Protein AF-A0A241XS80-F1 (afdb_monomer_lite)

Radius of gyration: 32.53 Å; chains: 1; bounding box: 74×78×64 Å

Structure (mmCIF, N/CA/C/O backbone):
data_AF-A0A241XS80-F1
#
_entry.id   AF-A0A241XS80-F1
#
loop_
_atom_site.group_PDB
_atom_site.id
_atom_site.type_symbol
_atom_site.label_atom_id
_atom_site.label_alt_id
_atom_site.label_comp_id
_atom_site.label_asym_id
_atom_site.label_entity_id
_atom_site.label_seq_id
_atom_site.pdbx_PDB_ins_code
_atom_site.Cartn_x
_atom_site.Cartn_y
_atom_site.Cartn_z
_atom_site.occupancy
_atom_site.B_iso_or_equiv
_atom_site.auth_seq_id
_atom_site.auth_comp_id
_atom_site.auth_asym_id
_atom_site.auth_atom_id
_atom_site.pdbx_PDB_model_num
ATOM 1 N N . MET A 1 1 ? 42.286 -38.429 46.120 1.00 36.28 1 MET A N 1
ATOM 2 C CA . MET A 1 1 ? 42.374 -39.684 46.894 1.00 36.28 1 MET A CA 1
ATOM 3 C C . MET A 1 1 ? 41.747 -40.796 46.073 1.00 36.28 1 MET A C 1
ATOM 5 O O . MET A 1 1 ? 40.800 -40.537 45.344 1.00 36.28 1 MET A O 1
ATOM 9 N N . GLN A 1 2 ? 42.390 -41.956 46.140 1.00 35.62 2 GLN A N 1
ATOM 10 C CA . GLN A 1 2 ? 42.149 -43.222 45.439 1.00 35.62 2 GLN A CA 1
ATOM 11 C C . GLN A 1 2 ? 40.711 -43.752 45.659 1.00 35.62 2 GLN A C 1
ATOM 13 O O . GLN A 1 2 ? 40.112 -43.420 46.676 1.00 35.62 2 GLN A O 1
ATOM 18 N N . LEU A 1 3 ? 40.068 -44.337 44.630 1.00 34.56 3 LEU A N 1
ATOM 19 C CA . LEU A 1 3 ? 39.920 -45.794 44.362 1.00 34.56 3 LEU A CA 1
ATOM 20 C C . LEU A 1 3 ? 39.247 -46.540 45.527 1.00 34.56 3 LEU A C 1
ATOM 22 O O . LEU A 1 3 ? 39.599 -46.312 46.671 1.00 34.56 3 LEU A O 1
ATOM 26 N N . ALA A 1 4 ? 38.383 -47.531 45.371 1.00 42.62 4 ALA A N 1
ATOM 27 C CA . ALA A 1 4 ? 37.698 -48.217 44.281 1.00 42.62 4 ALA A CA 1
ATOM 28 C C . ALA A 1 4 ? 36.882 -49.331 44.986 1.00 42.62 4 ALA A C 1
ATOM 30 O O . ALA A 1 4 ? 37.001 -49.499 46.201 1.00 42.62 4 ALA A O 1
ATOM 31 N N . MET A 1 5 ? 36.211 -50.168 44.190 1.00 39.19 5 MET A N 1
ATOM 32 C CA . MET A 1 5 ? 35.775 -51.529 44.540 1.00 39.19 5 MET A CA 1
ATOM 33 C C . MET A 1 5 ? 34.452 -51.605 45.321 1.00 39.19 5 MET A C 1
ATOM 35 O O . MET A 1 5 ? 34.196 -50.804 46.205 1.00 39.19 5 MET A O 1
ATOM 39 N N . LEU A 1 6 ? 33.548 -52.544 45.065 1.00 41.69 6 LEU A N 1
ATOM 40 C CA . LEU A 1 6 ? 33.648 -53.836 44.388 1.00 41.69 6 LEU A CA 1
ATOM 41 C C . LEU A 1 6 ? 32.209 -54.283 44.052 1.00 41.69 6 LEU A C 1
ATOM 43 O O . LEU A 1 6 ? 31.301 -53.934 44.806 1.00 41.69 6 LEU A O 1
ATOM 47 N N . LEU A 1 7 ? 32.014 -55.055 42.979 1.00 40.69 7 LEU A N 1
ATOM 48 C CA . LEU A 1 7 ? 31.344 -56.371 42.988 1.00 40.69 7 LEU A CA 1
ATOM 49 C C . LEU A 1 7 ? 31.093 -56.842 41.543 1.00 40.69 7 LEU A C 1
ATOM 51 O O . LEU A 1 7 ? 30.102 -56.490 40.909 1.00 40.69 7 LEU A O 1
ATOM 55 N N . ASP A 1 8 ? 32.090 -57.565 41.037 1.00 39.34 8 ASP A N 1
ATOM 56 C CA . ASP A 1 8 ? 32.043 -58.875 40.375 1.00 39.34 8 ASP A CA 1
ATOM 57 C C . ASP A 1 8 ? 30.824 -59.254 39.513 1.00 39.34 8 ASP A C 1
ATOM 59 O O . ASP A 1 8 ? 29.749 -59.620 39.980 1.00 39.34 8 ASP A O 1
ATOM 63 N N . GLU A 1 9 ? 31.083 -59.212 38.206 1.00 45.38 9 GLU A N 1
ATOM 64 C CA . GLU A 1 9 ? 31.048 -60.340 37.263 1.00 45.38 9 GLU A CA 1
ATOM 65 C C . GLU A 1 9 ? 30.046 -61.487 37.514 1.00 45.38 9 GLU A C 1
ATOM 67 O O . GLU A 1 9 ? 30.253 -62.377 38.335 1.00 45.38 9 GLU A O 1
ATOM 72 N N . THR A 1 10 ? 29.043 -61.574 36.632 1.00 45.03 10 THR A N 1
ATOM 73 C CA . THR A 1 10 ? 28.560 -62.867 36.127 1.00 45.03 10 THR A CA 1
ATOM 74 C C . THR A 1 10 ? 28.704 -62.898 34.607 1.00 45.03 10 THR A C 1
ATOM 76 O O . THR A 1 10 ? 28.275 -62.002 33.882 1.00 45.03 10 THR A O 1
ATOM 79 N N . HIS A 1 11 ? 29.423 -63.924 34.170 1.00 43.28 11 HIS A N 1
ATOM 80 C CA . HIS A 1 11 ? 29.788 -64.292 32.810 1.00 43.28 11 HIS A CA 1
ATOM 81 C C . HIS A 1 11 ? 28.547 -64.687 31.993 1.00 43.28 11 HIS A C 1
ATOM 83 O O . HIS A 1 11 ? 27.735 -65.431 32.517 1.00 43.28 11 HIS A O 1
ATOM 89 N N . GLU A 1 12 ? 28.441 -64.263 30.729 1.00 42.34 12 GLU A N 1
ATOM 90 C CA . GLU A 1 12 ? 27.949 -65.070 29.590 1.00 42.34 12 GLU A CA 1
ATOM 91 C C . GLU A 1 12 ? 28.194 -64.285 28.273 1.00 42.34 12 GLU A C 1
ATOM 93 O O . GLU A 1 12 ? 27.411 -63.432 27.866 1.00 42.34 12 GLU A O 1
ATOM 98 N N . GLY A 1 13 ? 29.345 -64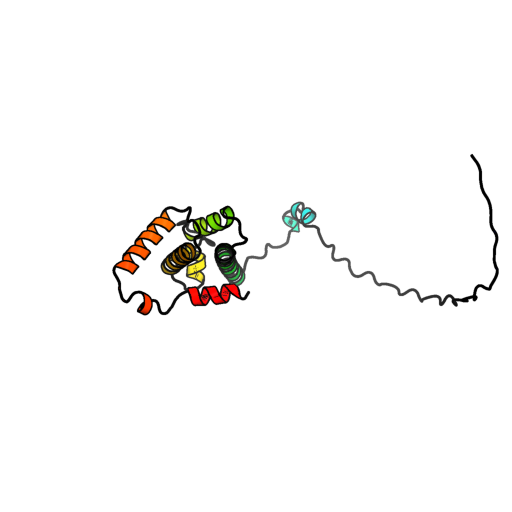.561 27.645 1.00 46.38 13 GLY A N 1
ATOM 99 C CA . GLY A 1 13 ? 29.604 -64.539 26.193 1.00 46.38 13 GLY A CA 1
ATOM 100 C C . GLY A 1 13 ? 29.366 -63.267 25.350 1.00 46.38 13 GLY A C 1
ATOM 101 O O . GLY A 1 13 ? 28.235 -62.980 24.968 1.00 46.38 13 GLY A O 1
ATOM 102 N N . PRO A 1 14 ? 30.423 -62.597 24.846 1.00 47.62 14 PRO A N 1
ATOM 103 C CA . PRO A 1 14 ? 30.297 -61.723 23.682 1.00 47.62 14 PRO A CA 1
ATOM 104 C C . PRO A 1 14 ? 30.269 -62.545 22.379 1.00 47.62 14 PRO A C 1
ATOM 106 O O . PRO A 1 14 ? 31.229 -63.242 22.047 1.00 47.62 14 PRO A O 1
ATOM 109 N N . PHE A 1 15 ? 29.193 -62.433 21.591 1.00 46.69 15 PHE A N 1
ATOM 110 C CA . PHE A 1 15 ? 29.191 -62.883 20.194 1.00 46.69 15 PHE A CA 1
ATOM 111 C C . PHE A 1 15 ? 30.266 -62.112 19.403 1.00 46.69 15 PHE A C 1
ATOM 113 O O . PHE A 1 15 ? 30.232 -60.877 19.388 1.00 46.69 15 PHE A O 1
ATOM 120 N N . PRO A 1 16 ? 31.203 -62.774 18.700 1.00 45.75 16 PRO A N 1
ATOM 121 C CA . PRO A 1 16 ? 32.169 -62.062 17.883 1.00 45.75 16 PRO A CA 1
ATOM 122 C C . PRO A 1 16 ? 31.511 -61.672 16.557 1.00 45.75 16 PRO A C 1
ATOM 124 O O . PRO A 1 16 ? 31.379 -62.490 15.647 1.00 45.75 16 PRO A O 1
ATOM 127 N N . ILE A 1 17 ? 31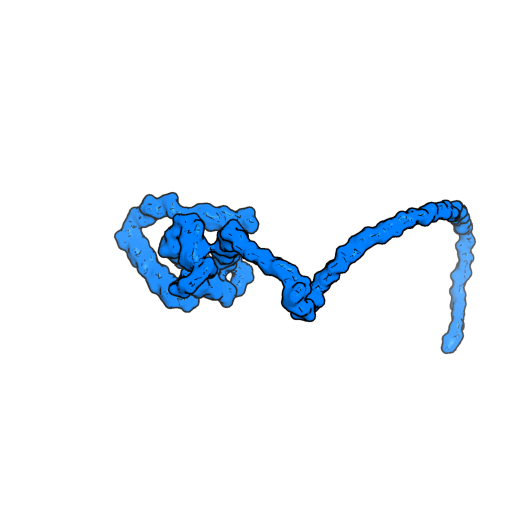.126 -60.403 16.402 1.00 49.38 17 ILE A N 1
ATOM 128 C CA . ILE A 1 17 ? 30.848 -59.857 15.069 1.00 49.38 17 ILE A CA 1
ATOM 129 C C . ILE A 1 17 ? 32.203 -59.591 14.405 1.00 49.38 17 ILE A C 1
ATOM 131 O O . ILE A 1 17 ? 32.765 -58.500 14.503 1.00 49.38 17 ILE A O 1
ATOM 135 N N . LEU A 1 18 ? 32.740 -60.597 13.710 1.00 48.19 18 LEU A N 1
ATOM 136 C CA . LEU A 1 18 ? 33.795 -60.396 12.718 1.00 48.19 18 LEU A CA 1
ATOM 137 C C . LEU A 1 18 ? 33.201 -59.601 11.547 1.00 48.19 18 LEU A C 1
ATOM 139 O O . LEU A 1 18 ? 32.785 -60.160 10.534 1.00 48.19 18 LEU A O 1
ATOM 143 N N . GLN A 1 19 ? 33.135 -58.276 11.686 1.00 55.22 19 GLN A N 1
ATOM 144 C CA . GLN A 1 19 ? 32.850 -57.398 10.559 1.00 55.22 19 GLN A CA 1
ATOM 145 C C . GLN A 1 19 ? 34.056 -57.443 9.623 1.00 55.22 1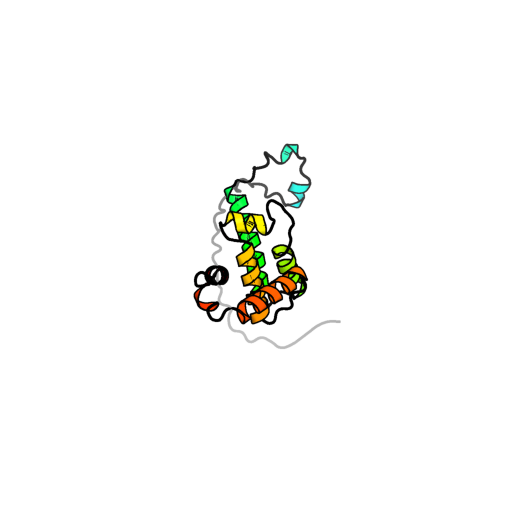9 GLN A C 1
ATOM 147 O O . GLN A 1 19 ? 35.068 -56.775 9.842 1.00 55.22 19 GLN A O 1
ATOM 152 N N . ALA A 1 20 ? 33.959 -58.262 8.575 1.00 58.47 20 ALA A N 1
ATOM 153 C CA . ALA A 1 20 ? 34.882 -58.223 7.456 1.00 58.47 20 ALA A CA 1
ATOM 154 C C . ALA A 1 20 ? 34.980 -56.771 6.965 1.00 58.47 20 ALA A C 1
ATOM 156 O O . ALA A 1 20 ? 34.007 -56.181 6.489 1.00 58.47 20 ALA A O 1
ATOM 157 N N . ARG A 1 21 ? 36.159 -56.167 7.126 1.00 56.34 21 ARG A N 1
ATOM 158 C CA . ARG A 1 21 ? 36.426 -54.787 6.726 1.00 56.34 21 ARG A CA 1
ATOM 159 C C . ARG A 1 21 ? 36.515 -54.744 5.201 1.00 56.34 21 ARG A C 1
ATOM 161 O O . ARG A 1 21 ? 37.601 -54.805 4.630 1.00 56.34 21 ARG A O 1
ATOM 168 N N . ILE A 1 22 ? 35.361 -54.671 4.538 1.00 59.12 22 ILE A N 1
ATOM 169 C CA . ILE A 1 22 ? 35.272 -54.415 3.100 1.00 59.12 22 ILE A CA 1
ATOM 170 C C . ILE A 1 22 ? 35.937 -53.057 2.864 1.00 59.12 22 ILE A C 1
ATOM 172 O O . ILE A 1 22 ? 35.414 -52.014 3.265 1.00 59.12 22 ILE A O 1
ATOM 176 N N . LYS A 1 23 ? 37.128 -53.066 2.257 1.00 58.81 23 LYS A N 1
ATOM 177 C CA . LYS A 1 23 ? 37.817 -51.847 1.830 1.00 58.81 23 LYS A CA 1
ATOM 178 C C . LYS A 1 23 ? 36.952 -51.196 0.753 1.00 58.81 23 LYS A C 1
ATOM 180 O O . LYS A 1 23 ? 36.970 -51.620 -0.398 1.00 58.81 23 LYS A O 1
ATOM 185 N N . ARG A 1 24 ? 36.147 -50.203 1.138 1.00 61.25 24 ARG A N 1
ATOM 186 C CA . ARG A 1 24 ? 35.378 -49.393 0.187 1.00 61.25 24 ARG A CA 1
ATOM 187 C C . ARG A 1 24 ? 36.371 -48.768 -0.793 1.00 61.25 24 ARG A C 1
ATOM 189 O O . ARG A 1 24 ? 37.318 -48.111 -0.365 1.00 61.25 24 ARG A O 1
ATOM 196 N N . ALA A 1 25 ? 36.175 -49.005 -2.086 1.00 59.62 25 ALA A N 1
ATOM 197 C CA . ALA A 1 25 ? 36.969 -48.374 -3.128 1.00 59.62 25 ALA A CA 1
ATOM 198 C C . ALA A 1 25 ? 36.872 -46.846 -2.989 1.00 59.62 25 ALA A C 1
ATOM 200 O O . ALA A 1 25 ? 35.778 -46.297 -2.837 1.00 59.62 25 ALA A O 1
ATOM 201 N N . TYR A 1 26 ? 38.018 -46.167 -3.023 1.00 59.19 26 TYR A N 1
ATOM 202 C CA . TYR A 1 26 ? 38.086 -44.711 -3.017 1.00 59.19 26 TYR A CA 1
ATOM 203 C C . TYR A 1 26 ? 37.460 -44.191 -4.316 1.00 59.19 26 TYR A C 1
ATOM 205 O O . TYR A 1 26 ? 38.059 -44.295 -5.388 1.00 59.19 26 TYR A O 1
ATOM 213 N N . ARG A 1 27 ? 36.234 -43.657 -4.244 1.00 60.56 27 ARG A N 1
ATOM 214 C CA . ARG A 1 27 ? 35.677 -42.871 -5.348 1.00 60.56 27 ARG A CA 1
ATOM 215 C C . ARG A 1 27 ? 36.535 -41.614 -5.459 1.00 60.56 27 ARG A C 1
ATOM 217 O O . ARG A 1 27 ? 36.519 -40.789 -4.551 1.00 60.56 27 ARG A O 1
ATOM 224 N N . ARG A 1 28 ? 37.286 -41.463 -6.555 1.00 58.69 28 ARG A N 1
ATOM 225 C CA . ARG A 1 28 ? 37.855 -40.164 -6.930 1.00 58.69 28 ARG A CA 1
ATOM 226 C C . ARG A 1 28 ? 36.686 -39.203 -7.128 1.00 58.69 28 ARG A C 1
ATOM 228 O O . ARG A 1 28 ? 35.995 -39.270 -8.138 1.00 58.69 28 ARG A O 1
ATOM 235 N N . THR A 1 29 ? 36.446 -38.344 -6.149 1.00 57.72 29 THR A N 1
ATOM 236 C CA . THR A 1 29 ? 35.591 -37.177 -6.324 1.00 57.72 29 THR A CA 1
ATOM 237 C C . THR A 1 29 ? 36.340 -36.227 -7.247 1.00 57.72 29 THR A C 1
ATOM 239 O O . THR A 1 29 ? 37.363 -35.663 -6.859 1.00 57.72 29 THR A O 1
ATOM 242 N N . VAL A 1 30 ? 35.873 -36.077 -8.486 1.00 62.50 30 VAL A N 1
ATOM 243 C CA . VAL A 1 30 ? 36.190 -34.872 -9.255 1.00 62.50 30 VAL A CA 1
ATOM 244 C C . VAL A 1 30 ? 35.585 -33.736 -8.438 1.00 62.50 30 VAL A C 1
ATOM 246 O O . VAL A 1 30 ? 34.371 -33.716 -8.244 1.00 62.50 30 VAL A O 1
ATOM 249 N N . LEU A 1 31 ? 36.423 -32.881 -7.846 1.00 61.38 31 LEU A N 1
ATOM 250 C CA . LEU A 1 31 ? 35.923 -31.691 -7.168 1.00 61.38 31 LEU A CA 1
ATOM 251 C C . LEU A 1 31 ? 35.159 -30.883 -8.225 1.00 61.38 31 LEU A C 1
ATOM 253 O O . LEU A 1 31 ? 35.746 -30.594 -9.273 1.00 61.38 31 LEU A O 1
ATOM 257 N N . PRO A 1 32 ? 33.867 -30.574 -8.017 1.00 60.59 32 PRO A N 1
ATOM 258 C CA . PRO A 1 32 ? 33.161 -29.694 -8.931 1.00 60.59 32 PRO A CA 1
ATOM 259 C C . PRO A 1 32 ? 33.930 -28.374 -9.013 1.00 60.59 32 PRO A C 1
ATOM 261 O O . PRO A 1 32 ? 34.534 -27.942 -8.027 1.00 60.59 32 PRO A O 1
ATOM 264 N N . LYS A 1 33 ? 33.945 -27.762 -10.202 1.00 56.03 33 LYS A N 1
ATOM 265 C CA . LYS A 1 33 ? 34.451 -26.402 -10.403 1.00 56.03 33 LYS A CA 1
ATOM 266 C C . LYS A 1 33 ? 33.762 -25.535 -9.352 1.00 56.03 33 LYS A C 1
ATOM 268 O O . LYS A 1 33 ? 32.549 -25.372 -9.409 1.00 56.03 33 LYS A O 1
ATOM 273 N N . VAL A 1 34 ? 34.511 -25.102 -8.341 1.00 56.69 34 VAL A N 1
ATOM 274 C CA . VAL A 1 34 ? 33.962 -24.304 -7.246 1.00 56.69 34 VAL A CA 1
ATOM 275 C C . VAL A 1 34 ? 33.646 -22.946 -7.851 1.00 56.69 34 VAL A C 1
ATOM 277 O O . VAL A 1 34 ? 34.521 -22.091 -7.967 1.00 56.69 34 VAL A O 1
ATOM 280 N N . GLU A 1 35 ? 32.412 -22.779 -8.316 1.00 62.56 35 GLU A N 1
ATOM 281 C CA . GLU A 1 35 ? 31.818 -21.462 -8.475 1.00 62.56 35 GLU A CA 1
ATOM 282 C C . GLU A 1 35 ? 31.892 -20.830 -7.094 1.00 62.56 35 GLU A C 1
ATOM 284 O O . GLU A 1 35 ? 31.289 -21.301 -6.127 1.00 62.56 35 GLU A O 1
ATOM 289 N N . ARG A 1 36 ? 32.798 -19.866 -6.965 1.00 66.00 36 ARG A N 1
ATOM 290 C CA . ARG A 1 36 ? 33.080 -19.205 -5.704 1.00 66.00 36 ARG A CA 1
ATOM 291 C C . ARG A 1 36 ? 31.805 -18.453 -5.341 1.00 66.00 36 ARG A C 1
ATOM 293 O O . ARG A 1 36 ? 31.518 -17.423 -5.936 1.00 66.00 36 ARG A O 1
ATOM 300 N N . GLN A 1 37 ? 31.016 -19.009 -4.427 1.00 67.19 37 GLN A N 1
ATOM 301 C CA . GLN A 1 37 ? 29.857 -18.327 -3.868 1.00 67.19 37 GLN A CA 1
ATOM 302 C C . GLN A 1 37 ? 30.393 -17.132 -3.082 1.00 67.19 37 GLN A C 1
ATOM 304 O O . GLN A 1 37 ? 30.914 -17.294 -1.979 1.00 67.19 37 GLN A O 1
ATOM 309 N N . LEU A 1 38 ? 30.374 -15.956 -3.705 1.00 70.81 38 LEU A N 1
ATOM 310 C CA . LEU A 1 38 ? 30.734 -14.710 -3.045 1.00 70.81 38 LEU A CA 1
ATOM 311 C C . LEU A 1 38 ? 29.685 -14.427 -1.976 1.00 70.81 38 LEU A C 1
ATOM 313 O O . LEU A 1 38 ? 28.483 -14.549 -2.226 1.00 70.81 38 LEU A O 1
ATOM 317 N N . SER A 1 39 ? 30.132 -14.079 -0.772 1.00 81.19 39 SER A N 1
ATOM 318 C CA . SER A 1 39 ? 29.207 -13.594 0.243 1.00 81.19 39 SER A CA 1
ATOM 319 C C . SER A 1 39 ? 28.720 -12.191 -0.135 1.00 81.19 39 SER A C 1
ATOM 321 O O . SER A 1 39 ? 29.392 -11.466 -0.870 1.00 81.19 39 SER A O 1
ATOM 323 N N . LEU A 1 40 ? 27.563 -11.776 0.390 1.00 81.06 40 LEU A N 1
ATOM 324 C CA . LEU A 1 40 ? 27.040 -10.422 0.169 1.00 81.06 40 LEU A CA 1
ATOM 325 C C . LEU A 1 40 ? 28.061 -9.339 0.565 1.00 81.06 40 LEU A C 1
ATOM 327 O O . LEU A 1 40 ? 28.169 -8.316 -0.099 1.00 81.06 40 LEU A O 1
ATOM 331 N N . LEU A 1 41 ? 28.831 -9.575 1.632 1.00 82.94 41 LEU A N 1
ATOM 332 C CA . LEU A 1 41 ? 29.866 -8.646 2.087 1.00 82.94 41 LEU A CA 1
ATOM 333 C C . LEU A 1 41 ? 31.033 -8.559 1.100 1.00 82.94 41 LEU A C 1
ATOM 335 O O . LEU A 1 41 ? 31.540 -7.465 0.880 1.00 82.94 41 LEU A O 1
ATOM 339 N N . ASP A 1 42 ? 31.413 -9.673 0.468 1.00 82.19 42 ASP A N 1
ATOM 340 C CA . ASP A 1 42 ? 32.446 -9.661 -0.570 1.00 82.19 42 ASP A CA 1
ATOM 341 C C . ASP A 1 42 ? 31.980 -8.814 -1.762 1.00 82.19 42 ASP A C 1
ATOM 343 O O . ASP A 1 42 ? 32.712 -7.924 -2.186 1.00 82.19 42 ASP A O 1
ATOM 347 N N . LEU A 1 43 ? 30.733 -9.005 -2.217 1.00 80.44 43 LEU A N 1
ATOM 348 C CA . LEU A 1 43 ? 30.102 -8.221 -3.291 1.00 80.44 43 LEU A CA 1
ATOM 349 C C . LEU A 1 43 ? 30.105 -6.710 -3.021 1.00 80.44 43 LEU A C 1
ATOM 351 O O . LEU A 1 43 ? 30.415 -5.936 -3.919 1.00 80.44 43 LEU A O 1
ATOM 355 N N . LEU A 1 44 ? 29.811 -6.287 -1.788 1.00 83.06 44 LEU A N 1
ATOM 356 C CA . LEU A 1 44 ? 29.796 -4.866 -1.410 1.00 83.06 44 LEU A CA 1
ATOM 357 C C . LEU A 1 44 ? 31.193 -4.230 -1.356 1.00 83.06 44 LEU A C 1
ATOM 359 O O . LEU A 1 44 ? 31.310 -3.007 -1.397 1.00 83.06 44 LEU A O 1
ATOM 363 N N . THR A 1 45 ? 32.245 -5.042 -1.228 1.00 86.19 45 THR A N 1
ATOM 364 C CA . THR A 1 45 ? 33.643 -4.576 -1.209 1.00 86.19 45 THR A CA 1
ATOM 365 C C . THR A 1 45 ? 34.342 -4.688 -2.559 1.00 86.19 45 THR A C 1
ATOM 367 O O . THR A 1 45 ? 35.470 -4.206 -2.695 1.00 86.19 45 THR A O 1
ATOM 370 N N . LEU A 1 46 ? 33.698 -5.312 -3.550 1.00 83.94 46 LEU A N 1
ATOM 371 C CA . LEU A 1 46 ? 34.244 -5.403 -4.896 1.00 83.94 46 LEU A CA 1
ATOM 372 C C . LEU A 1 46 ? 34.281 -4.015 -5.550 1.00 83.94 46 LEU A C 1
ATOM 374 O O . LEU A 1 46 ? 33.343 -3.230 -5.400 1.00 83.94 46 LEU A O 1
ATOM 378 N N . PRO A 1 47 ? 35.352 -3.697 -6.293 1.00 81.62 47 PRO A N 1
ATOM 379 C CA . PRO A 1 47 ? 35.386 -2.481 -7.087 1.00 81.62 47 PRO A CA 1
ATOM 380 C C . PRO A 1 47 ? 34.311 -2.543 -8.181 1.00 81.62 47 PRO A C 1
ATOM 382 O O . PRO A 1 47 ? 34.058 -3.599 -8.757 1.00 81.62 47 PRO A O 1
ATOM 385 N N . GLU A 1 48 ? 33.716 -1.398 -8.516 1.00 77.88 48 GLU A N 1
ATOM 386 C CA . GLU A 1 48 ? 32.626 -1.288 -9.504 1.00 77.88 48 GLU A CA 1
ATOM 387 C C . GLU A 1 48 ? 32.997 -1.851 -10.887 1.00 77.88 48 GLU A C 1
ATOM 389 O O . GLU A 1 48 ? 32.155 -2.391 -11.595 1.00 77.88 48 GLU A O 1
ATOM 394 N N . SER A 1 49 ? 34.289 -1.849 -11.230 1.00 79.12 49 SER A N 1
ATOM 395 C CA . SER A 1 49 ? 34.824 -2.484 -12.440 1.00 79.12 49 SER A CA 1
ATOM 396 C C . SER A 1 49 ? 34.659 -4.009 -12.493 1.00 79.12 49 SER A C 1
ATOM 398 O O . SER A 1 49 ? 34.762 -4.591 -13.569 1.00 79.12 49 SER A O 1
ATOM 400 N N . GLU A 1 50 ? 34.456 -4.663 -11.347 1.00 79.50 50 GLU A N 1
ATOM 401 C CA . GLU A 1 50 ? 34.324 -6.119 -11.207 1.00 79.50 50 GLU A CA 1
ATOM 402 C C . GLU A 1 50 ? 32.875 -6.576 -10.964 1.00 79.50 50 GLU A C 1
ATOM 404 O O . GLU A 1 50 ? 32.614 -7.778 -10.950 1.00 79.50 50 GLU A O 1
ATOM 409 N N . LEU A 1 51 ? 31.924 -5.646 -10.818 1.00 75.00 51 LEU A N 1
ATOM 410 C CA . LEU A 1 51 ? 30.516 -5.941 -10.513 1.00 75.00 51 LEU A CA 1
ATOM 411 C C . LEU A 1 51 ? 29.699 -6.443 -11.721 1.00 75.00 51 LEU A C 1
ATOM 413 O O . LEU A 1 51 ? 28.551 -6.847 -11.561 1.00 75.00 51 LEU A O 1
ATOM 417 N N . GLY A 1 52 ? 30.302 -6.502 -12.913 1.00 74.00 52 GLY A N 1
ATOM 418 C CA . GLY A 1 52 ? 29.606 -6.873 -14.146 1.00 74.00 52 GLY A CA 1
ATOM 419 C C . GLY A 1 52 ? 28.627 -5.785 -14.617 1.00 74.00 52 GLY A C 1
ATOM 420 O O . GLY A 1 52 ? 28.500 -4.742 -13.976 1.00 74.00 52 GLY A O 1
ATOM 421 N N . PRO A 1 53 ? 27.970 -5.969 -15.776 1.00 76.38 53 PRO A N 1
ATOM 422 C CA . PRO A 1 53 ? 26.924 -5.050 -16.209 1.00 76.38 53 PRO A CA 1
ATOM 423 C C . PRO A 1 53 ? 25.759 -5.093 -15.212 1.00 76.38 53 PRO A C 1
ATOM 425 O O . PRO A 1 53 ? 25.298 -6.175 -14.850 1.00 76.38 53 PRO A O 1
ATOM 428 N N . VAL A 1 54 ? 25.288 -3.921 -14.779 1.00 76.00 54 VAL A N 1
ATOM 429 C CA . VAL A 1 54 ? 24.047 -3.810 -14.005 1.00 76.00 54 VAL A CA 1
ATOM 430 C C . VAL A 1 54 ? 22.910 -4.246 -14.918 1.00 76.00 54 VAL A C 1
ATOM 432 O O . VAL A 1 54 ? 22.689 -3.636 -15.962 1.00 76.00 54 VAL A O 1
ATOM 435 N N . GLU A 1 55 ? 22.233 -5.328 -14.550 1.00 80.50 55 GLU A N 1
ATOM 436 C CA . GLU A 1 55 ? 21.043 -5.782 -15.258 1.00 80.50 55 GLU A CA 1
ATOM 437 C C . GLU A 1 55 ? 19.933 -4.746 -15.042 1.00 80.50 55 GLU A C 1
ATOM 439 O O . GLU A 1 55 ? 19.583 -4.408 -13.907 1.00 80.50 55 GLU A O 1
ATOM 444 N N . GLU A 1 56 ? 19.462 -4.153 -16.139 1.00 86.12 56 GLU A N 1
ATOM 445 C CA . GLU A 1 56 ? 18.352 -3.206 -16.104 1.00 86.12 56 GLU A CA 1
ATOM 446 C C . GLU A 1 56 ? 17.070 -3.963 -15.762 1.00 86.12 56 GLU A C 1
ATOM 448 O O . GLU A 1 56 ? 16.829 -5.055 -16.274 1.00 86.12 56 GLU A O 1
ATOM 453 N N . TRP A 1 57 ? 16.248 -3.376 -14.894 1.00 89.88 57 TRP A N 1
ATOM 454 C CA . TRP A 1 57 ? 14.972 -3.970 -14.521 1.00 89.88 57 TRP A CA 1
ATOM 455 C C . TRP A 1 57 ? 14.040 -3.976 -15.725 1.00 89.88 57 TRP A C 1
ATOM 457 O O . TRP A 1 57 ? 13.856 -2.952 -16.387 1.00 89.88 57 TRP A O 1
ATOM 467 N N . THR A 1 58 ? 13.429 -5.123 -15.977 1.00 93.00 58 THR A N 1
ATOM 468 C CA . THR A 1 58 ? 12.399 -5.260 -17.001 1.00 93.00 58 THR A CA 1
ATOM 469 C C . THR A 1 58 ? 11.098 -4.598 -16.546 1.00 93.00 58 THR A C 1
ATOM 471 O O . THR A 1 58 ? 10.797 -4.521 -15.353 1.00 93.00 58 THR A O 1
ATOM 474 N N . ASP A 1 59 ? 10.292 -4.128 -17.501 1.00 92.06 59 ASP A N 1
ATOM 475 C CA . ASP A 1 59 ? 8.980 -3.545 -17.194 1.00 92.06 59 ASP A CA 1
ATOM 476 C C . ASP A 1 59 ? 8.066 -4.544 -16.457 1.00 92.06 59 ASP A C 1
ATOM 478 O O . ASP A 1 59 ? 7.302 -4.139 -15.579 1.00 92.06 59 ASP A O 1
ATOM 482 N N . ASP A 1 60 ? 8.200 -5.840 -16.761 1.00 92.00 60 ASP A N 1
ATOM 483 C CA . ASP A 1 60 ? 7.470 -6.926 -16.101 1.00 92.00 60 ASP A CA 1
ATOM 484 C C . ASP A 1 60 ? 7.882 -7.063 -14.623 1.00 92.00 60 ASP A C 1
ATOM 486 O O . ASP A 1 60 ? 7.023 -7.120 -13.746 1.00 92.00 60 ASP A O 1
ATOM 490 N N . GLU A 1 61 ? 9.182 -7.009 -14.307 1.00 92.25 61 GLU A N 1
ATOM 491 C CA . GLU A 1 61 ? 9.666 -7.024 -12.914 1.00 92.25 61 GLU A CA 1
ATOM 492 C C . GLU A 1 61 ? 9.193 -5.798 -12.124 1.00 92.25 61 GLU A C 1
ATOM 494 O O . GLU A 1 61 ? 8.875 -5.884 -10.934 1.00 92.25 61 GLU A O 1
ATOM 499 N N . ILE A 1 62 ? 9.127 -4.636 -12.778 1.00 93.12 62 ILE A N 1
ATOM 500 C CA . ILE A 1 62 ? 8.600 -3.414 -12.165 1.00 93.12 62 ILE A CA 1
ATOM 501 C C . ILE A 1 62 ? 7.096 -3.558 -11.900 1.00 93.12 62 ILE A C 1
ATOM 503 O O . ILE A 1 62 ? 6.619 -3.109 -10.852 1.00 93.12 62 ILE A O 1
ATOM 507 N N . ALA A 1 63 ? 6.346 -4.170 -12.820 1.00 91.12 63 ALA A N 1
ATOM 508 C CA . ALA A 1 63 ? 4.922 -4.447 -12.645 1.00 91.12 63 ALA A CA 1
ATOM 509 C C . ALA A 1 63 ? 4.680 -5.418 -11.480 1.00 91.12 63 ALA A C 1
ATOM 511 O O . ALA A 1 63 ? 3.917 -5.094 -10.567 1.00 91.12 63 ALA A O 1
ATOM 512 N N . ASP A 1 64 ? 5.415 -6.530 -11.434 1.00 92.00 64 ASP A N 1
ATOM 513 C CA . ASP A 1 64 ? 5.347 -7.507 -10.344 1.00 92.00 64 ASP A CA 1
ATOM 514 C C . ASP A 1 64 ? 5.645 -6.860 -8.986 1.00 92.00 64 ASP A C 1
ATOM 516 O O . ASP A 1 64 ? 4.953 -7.109 -7.993 1.00 92.00 64 ASP A O 1
ATOM 520 N N . LEU A 1 65 ? 6.642 -5.971 -8.930 1.00 93.31 65 LEU A N 1
ATOM 521 C CA . LEU A 1 65 ? 6.976 -5.261 -7.701 1.00 93.31 65 LEU A CA 1
ATOM 522 C C . LEU A 1 65 ? 5.863 -4.294 -7.270 1.00 93.31 65 LEU A C 1
ATOM 524 O O . LEU A 1 65 ? 5.566 -4.197 -6.077 1.00 93.31 65 LEU A O 1
ATOM 528 N N . ARG A 1 66 ? 5.219 -3.588 -8.206 1.00 93.75 66 ARG A N 1
ATOM 529 C CA . ARG A 1 66 ? 4.076 -2.708 -7.896 1.00 93.75 66 ARG A CA 1
ATOM 530 C C . ARG A 1 66 ? 2.901 -3.496 -7.332 1.00 93.75 66 ARG A C 1
ATOM 532 O O . ARG A 1 66 ? 2.347 -3.094 -6.304 1.00 93.75 66 ARG A O 1
ATOM 539 N N . LEU A 1 67 ? 2.573 -4.623 -7.960 1.00 91.44 67 LEU A N 1
ATOM 540 C CA . LEU A 1 67 ? 1.527 -5.523 -7.493 1.00 91.44 67 LEU A CA 1
ATOM 541 C C . LEU A 1 67 ? 1.861 -6.074 -6.103 1.00 91.44 67 LEU A C 1
ATOM 543 O O . LEU A 1 67 ? 1.015 -6.058 -5.209 1.00 91.44 67 LEU A O 1
ATOM 547 N N . TYR A 1 68 ? 3.111 -6.486 -5.882 1.00 92.19 68 TYR A N 1
ATOM 548 C CA . TYR A 1 68 ? 3.577 -6.962 -4.582 1.00 92.19 68 TYR A CA 1
ATOM 549 C C . TYR A 1 68 ? 3.425 -5.905 -3.481 1.00 92.19 68 TYR A C 1
ATOM 551 O O . TYR A 1 68 ? 2.931 -6.213 -2.397 1.00 92.19 68 TYR A O 1
ATOM 559 N N . VAL A 1 69 ? 3.812 -4.652 -3.743 1.00 93.31 69 VAL A N 1
ATOM 560 C CA . VAL A 1 69 ? 3.679 -3.555 -2.768 1.00 93.31 69 VAL A CA 1
ATOM 561 C C . VAL A 1 69 ? 2.208 -3.306 -2.425 1.00 93.31 69 VAL A C 1
ATOM 563 O O . VAL A 1 69 ? 1.865 -3.164 -1.248 1.00 93.31 69 VAL A O 1
ATOM 566 N N . LEU A 1 70 ? 1.328 -3.303 -3.431 1.00 91.12 70 LEU A N 1
ATOM 567 C CA . LEU A 1 70 ? -0.113 -3.160 -3.222 1.00 91.12 70 LEU A CA 1
ATOM 568 C C . LEU A 1 70 ? -0.673 -4.321 -2.383 1.00 91.12 70 LEU A C 1
ATOM 570 O O . LEU A 1 70 ? -1.430 -4.102 -1.433 1.00 91.12 70 LEU A O 1
ATOM 574 N N . HIS A 1 71 ? -0.248 -5.545 -2.697 1.00 89.81 71 HIS A N 1
ATOM 575 C CA . HIS A 1 71 ? -0.633 -6.755 -1.985 1.00 89.81 71 HIS A CA 1
ATOM 576 C C . HIS A 1 71 ? -0.170 -6.743 -0.523 1.00 89.81 71 HIS A C 1
ATOM 578 O O . HIS A 1 71 ? -0.954 -7.067 0.371 1.00 89.81 71 HIS A O 1
ATOM 584 N N . ASP A 1 72 ? 1.085 -6.380 -0.242 1.00 91.50 72 ASP A N 1
ATOM 585 C CA . ASP A 1 72 ? 1.601 -6.315 1.132 1.00 91.50 72 ASP A CA 1
ATOM 586 C C . ASP A 1 72 ? 0.810 -5.300 1.965 1.00 91.50 72 ASP A C 1
ATOM 588 O O . ASP A 1 72 ? 0.358 -5.623 3.066 1.00 91.50 72 ASP A O 1
ATOM 592 N N . ALA A 1 73 ? 0.541 -4.113 1.410 1.00 90.94 73 ALA A N 1
ATOM 593 C CA . ALA A 1 73 ? -0.261 -3.095 2.082 1.00 90.94 73 ALA A CA 1
ATOM 594 C C . ALA A 1 73 ? -1.677 -3.604 2.406 1.00 90.94 73 ALA A C 1
ATOM 596 O O . ALA A 1 73 ? -2.131 -3.492 3.547 1.00 90.94 73 ALA A O 1
ATOM 597 N N . ALA A 1 74 ? -2.357 -4.225 1.438 1.00 87.56 74 ALA A N 1
ATOM 598 C CA . ALA A 1 74 ? -3.675 -4.831 1.628 1.00 87.56 74 ALA A CA 1
ATOM 599 C C . ALA A 1 74 ? -3.666 -5.941 2.694 1.00 87.56 74 ALA A C 1
ATOM 601 O O . ALA A 1 74 ? -4.516 -5.977 3.591 1.00 87.56 74 ALA A O 1
ATOM 602 N N . ARG A 1 75 ? -2.675 -6.834 2.626 1.00 87.50 75 ARG A N 1
ATOM 603 C CA . ARG A 1 75 ? -2.511 -7.955 3.554 1.00 87.50 75 ARG A CA 1
ATOM 604 C C . ARG A 1 75 ? -2.301 -7.474 4.983 1.00 87.50 75 ARG A C 1
ATOM 606 O O . ARG A 1 75 ? -2.918 -8.019 5.895 1.00 87.50 75 ARG A O 1
ATOM 613 N N . VAL A 1 76 ? -1.479 -6.446 5.189 1.00 89.75 76 VAL A N 1
ATOM 614 C CA . VAL A 1 76 ? -1.241 -5.858 6.515 1.00 89.75 76 VAL A CA 1
ATOM 615 C C . VAL A 1 76 ? -2.537 -5.326 7.131 1.00 89.75 76 VAL A C 1
ATOM 617 O O . VAL A 1 76 ? -2.741 -5.486 8.334 1.00 89.75 76 VAL A O 1
ATOM 620 N N . LEU A 1 77 ? -3.429 -4.732 6.334 1.00 85.69 77 LEU A N 1
ATOM 621 C CA . LEU A 1 77 ? -4.721 -4.241 6.827 1.00 85.69 77 LEU A CA 1
ATOM 622 C C . LEU A 1 77 ? -5.673 -5.371 7.225 1.00 85.69 77 LEU A C 1
ATOM 624 O O . LEU A 1 77 ? -6.424 -5.233 8.190 1.00 85.69 77 LEU A O 1
ATOM 628 N N . LEU A 1 78 ? -5.647 -6.484 6.494 1.00 82.06 78 LEU A N 1
ATOM 629 C CA . LEU A 1 78 ? -6.483 -7.653 6.773 1.00 82.06 78 LEU A CA 1
ATOM 630 C C . LEU A 1 78 ? -5.933 -8.520 7.915 1.00 82.06 78 LEU A C 1
ATOM 632 O O . LEU A 1 78 ? -6.701 -9.223 8.578 1.00 82.06 78 LEU A O 1
ATOM 636 N N . ASP A 1 79 ? -4.625 -8.477 8.162 1.00 84.69 79 ASP A N 1
ATOM 637 C CA . ASP A 1 79 ? -3.988 -9.257 9.215 1.00 84.69 79 ASP A CA 1
ATOM 638 C C . ASP A 1 79 ? -4.114 -8.579 10.587 1.00 84.69 79 ASP A C 1
ATOM 640 O O . ASP A 1 79 ? -3.386 -7.653 10.947 1.00 84.69 79 ASP A O 1
ATOM 644 N N . LEU A 1 80 ? -5.010 -9.110 11.421 1.00 74.19 80 LEU A N 1
ATOM 645 C CA . LEU A 1 80 ? -5.199 -8.654 12.802 1.00 74.19 80 LEU A CA 1
ATOM 646 C C . LEU A 1 80 ? -3.984 -8.918 13.709 1.00 74.19 80 LEU A C 1
ATOM 648 O O . LEU A 1 80 ? -3.922 -8.366 14.808 1.00 74.19 80 LEU A O 1
ATOM 652 N N . ARG A 1 81 ? -3.024 -9.751 13.281 1.00 83.88 81 ARG A N 1
ATOM 653 C CA . ARG A 1 81 ? -1.756 -9.966 13.997 1.00 83.88 81 ARG A CA 1
ATOM 654 C C . ARG A 1 81 ? -0.754 -8.844 13.742 1.00 83.88 81 ARG A C 1
ATOM 656 O O . ARG A 1 81 ? 0.190 -8.697 14.519 1.00 83.88 81 ARG A O 1
ATOM 663 N N . ALA A 1 82 ? -0.947 -8.045 12.691 1.00 86.12 82 ALA A N 1
ATOM 664 C CA . ALA A 1 82 ? -0.107 -6.891 12.431 1.00 86.12 82 ALA A CA 1
ATOM 665 C C . ALA A 1 82 ? -0.282 -5.838 13.536 1.00 86.12 82 ALA A C 1
ATOM 667 O O . ALA A 1 82 ? -1.391 -5.526 13.995 1.00 86.12 82 ALA A O 1
ATOM 668 N N . SER A 1 83 ? 0.840 -5.255 13.964 1.00 89.44 83 SER A N 1
ATOM 669 C CA . SER A 1 83 ? 0.825 -4.198 14.972 1.00 89.44 83 SER A CA 1
ATOM 670 C C . SER A 1 83 ? -0.019 -3.011 14.494 1.00 89.44 83 SER A C 1
ATOM 672 O O . SER A 1 83 ? -0.106 -2.728 13.298 1.00 89.44 83 SER A O 1
ATOM 674 N N . ALA A 1 84 ? -0.639 -2.291 15.433 1.00 87.69 84 ALA A N 1
ATOM 675 C CA . ALA A 1 84 ? -1.416 -1.095 15.101 1.00 87.69 84 ALA A CA 1
ATOM 676 C C . ALA A 1 84 ? -0.569 -0.061 14.339 1.00 87.69 84 ALA A C 1
ATOM 678 O O . ALA A 1 84 ? -1.059 0.567 13.409 1.00 87.69 84 ALA A O 1
ATOM 679 N N . LYS A 1 85 ? 0.723 0.047 14.682 1.00 90.50 85 LYS A N 1
ATOM 680 C CA . LYS A 1 85 ? 1.677 0.909 13.982 1.00 90.50 85 LYS A CA 1
ATOM 681 C C . LYS A 1 85 ? 1.850 0.505 12.514 1.00 90.50 85 LYS A C 1
ATOM 683 O O . LYS A 1 85 ? 1.738 1.360 11.651 1.00 90.50 85 LYS A O 1
ATOM 688 N N . ARG A 1 86 ? 2.070 -0.785 12.229 1.00 91.62 86 ARG A N 1
ATOM 689 C CA . ARG A 1 86 ? 2.270 -1.265 10.851 1.00 91.62 86 ARG A CA 1
ATOM 690 C C . ARG A 1 86 ? 1.018 -1.059 9.997 1.00 91.62 86 ARG A C 1
ATOM 692 O O . ARG A 1 86 ? 1.115 -0.632 8.857 1.00 91.62 86 ARG A O 1
ATOM 699 N N . ARG A 1 87 ? -0.164 -1.302 10.570 1.00 90.56 87 ARG A N 1
ATOM 700 C CA . ARG A 1 87 ? -1.440 -0.996 9.904 1.00 90.56 87 ARG A CA 1
ATOM 701 C C . ARG A 1 87 ? -1.592 0.492 9.615 1.00 90.56 87 ARG A C 1
ATOM 703 O O . ARG A 1 87 ? -2.049 0.847 8.535 1.00 90.56 87 ARG A O 1
ATOM 710 N N . GLN A 1 88 ? -1.180 1.346 10.549 1.00 90.62 88 GLN A N 1
ATOM 711 C CA . GLN A 1 88 ? -1.208 2.788 10.345 1.00 90.62 88 GLN A CA 1
ATOM 712 C C . GLN A 1 88 ? -0.265 3.228 9.220 1.00 90.62 88 GLN A C 1
ATOM 714 O O . GLN A 1 88 ? -0.693 3.988 8.366 1.00 90.62 88 GLN A O 1
ATOM 719 N N . GLU A 1 89 ? 0.956 2.691 9.160 1.00 92.94 89 GLU A N 1
ATOM 720 C CA . GLU A 1 89 ? 1.907 2.949 8.066 1.00 92.94 89 GLU A CA 1
ATOM 721 C C . GLU A 1 89 ? 1.313 2.557 6.699 1.00 92.94 89 GLU A C 1
ATOM 723 O O . GLU A 1 89 ? 1.420 3.317 5.738 1.00 92.94 89 GLU A O 1
ATOM 728 N N . SER A 1 90 ? 0.612 1.419 6.615 1.00 92.94 90 SER A N 1
ATOM 729 C CA . SER A 1 90 ? -0.095 1.019 5.389 1.00 92.94 90 SER A CA 1
ATOM 730 C C . SER A 1 90 ? -1.248 1.962 5.030 1.00 92.94 90 SER A C 1
ATOM 732 O O . SER A 1 90 ? -1.406 2.298 3.859 1.00 92.94 90 SER A O 1
ATOM 734 N N . ILE A 1 91 ? -2.037 2.419 6.012 1.00 92.62 91 ILE A N 1
ATOM 735 C CA . ILE A 1 91 ? -3.087 3.430 5.785 1.00 92.62 91 ILE A CA 1
ATOM 736 C C . ILE A 1 91 ? -2.455 4.730 5.284 1.00 92.62 91 ILE A C 1
ATOM 738 O O . ILE A 1 91 ? -2.930 5.301 4.308 1.00 92.62 91 ILE A O 1
ATOM 742 N N . ASP A 1 92 ? -1.382 5.190 5.920 1.00 94.00 92 ASP A N 1
ATOM 743 C CA . ASP A 1 92 ? -0.719 6.439 5.556 1.00 94.00 92 ASP A CA 1
ATOM 744 C C . ASP A 1 92 ? -0.155 6.382 4.137 1.00 94.00 92 ASP A C 1
ATOM 746 O O . ASP A 1 92 ? -0.310 7.342 3.388 1.00 94.00 92 ASP A O 1
ATOM 750 N N . TRP A 1 93 ? 0.400 5.242 3.721 1.00 95.50 93 TRP A N 1
ATOM 751 C CA . TRP A 1 93 ? 0.840 5.044 2.340 1.00 95.50 93 TRP A CA 1
ATOM 752 C C . TRP A 1 93 ? -0.327 5.055 1.337 1.00 95.50 93 TRP A C 1
ATOM 754 O O . TRP A 1 93 ? -0.250 5.750 0.325 1.00 95.50 93 TRP A O 1
ATOM 764 N N . ILE A 1 94 ? -1.439 4.365 1.625 1.00 93.69 94 ILE A N 1
ATOM 765 C CA . ILE A 1 94 ? -2.637 4.349 0.756 1.00 93.69 94 ILE A CA 1
ATOM 766 C C . ILE A 1 94 ? -3.225 5.755 0.589 1.00 93.69 94 ILE A C 1
ATOM 768 O O . ILE A 1 94 ? -3.662 6.141 -0.499 1.00 93.69 94 ILE A O 1
ATOM 772 N N . PHE A 1 95 ? -3.248 6.532 1.670 1.00 93.94 95 PHE A N 1
ATOM 773 C CA . PHE A 1 95 ? -3.787 7.891 1.692 1.00 93.94 95 PHE A CA 1
ATOM 774 C C . PHE A 1 95 ? -2.764 8.966 1.324 1.00 93.94 95 PHE A C 1
ATOM 776 O O . PHE A 1 95 ? -3.135 10.132 1.226 1.00 93.94 95 PHE A O 1
ATOM 783 N N . SER A 1 96 ? -1.516 8.586 1.053 1.00 93.25 96 SER A N 1
ATOM 784 C CA . SER A 1 96 ? -0.495 9.510 0.578 1.00 93.25 96 SER A CA 1
ATOM 785 C C . SER A 1 96 ? -0.861 10.051 -0.802 1.00 93.25 96 SER A C 1
ATOM 787 O O . SER A 1 96 ? -1.287 9.312 -1.694 1.00 93.25 96 SER A O 1
ATOM 789 N N . ASP A 1 97 ? -0.695 11.357 -0.978 1.00 92.12 97 ASP A N 1
ATOM 790 C CA . ASP A 1 97 ? -0.839 12.028 -2.270 1.00 92.12 97 ASP A CA 1
ATOM 791 C C . ASP A 1 97 ? 0.518 12.219 -2.968 1.00 92.12 97 ASP A C 1
ATOM 793 O O . ASP A 1 97 ? 0.611 12.936 -3.961 1.00 92.12 97 ASP A O 1
ATOM 797 N N . GLU A 1 98 ? 1.572 11.573 -2.458 1.00 93.38 98 GLU A N 1
ATOM 798 C CA . GLU A 1 98 ? 2.880 11.540 -3.104 1.00 93.38 98 GLU A CA 1
ATOM 799 C C . GLU A 1 98 ? 2.808 10.839 -4.464 1.00 93.38 98 GLU A C 1
ATOM 801 O O . GLU A 1 98 ? 2.195 9.780 -4.617 1.00 93.38 98 GLU A O 1
ATOM 806 N N . GLU A 1 99 ? 3.484 11.421 -5.452 1.00 91.50 99 GLU A N 1
ATOM 807 C CA . GLU A 1 99 ? 3.615 10.857 -6.790 1.00 91.50 99 GLU A CA 1
ATOM 808 C C . GLU A 1 99 ? 4.993 10.211 -6.947 1.00 91.50 99 GLU A C 1
ATOM 810 O O . GLU A 1 99 ? 6.026 10.793 -6.615 1.00 91.50 99 GLU A O 1
ATOM 815 N N . GLY A 1 100 ? 5.017 8.985 -7.461 1.00 91.62 100 GLY A N 1
ATOM 816 C CA . GLY A 1 100 ? 6.248 8.229 -7.647 1.00 91.62 100 GLY A CA 1
ATOM 817 C C . GLY A 1 100 ? 5.993 6.844 -8.238 1.00 91.62 100 GLY A C 1
ATOM 818 O O . GLY A 1 100 ? 4.853 6.378 -8.233 1.00 91.62 100 GLY A O 1
ATOM 819 N N . PRO A 1 101 ? 7.041 6.149 -8.714 1.00 89.56 101 PRO A N 1
ATOM 820 C CA . PRO A 1 101 ? 6.910 4.876 -9.430 1.00 89.56 101 PRO A CA 1
ATOM 821 C C . PRO A 1 101 ? 6.267 3.756 -8.600 1.00 89.56 101 PRO A C 1
ATOM 823 O O . PRO A 1 101 ? 5.685 2.844 -9.186 1.00 89.56 101 PRO A O 1
ATOM 826 N N . PHE A 1 102 ? 6.349 3.857 -7.268 1.00 93.69 102 PHE A N 1
ATOM 827 C CA . PHE A 1 102 ? 5.740 2.956 -6.280 1.00 93.69 102 PHE A CA 1
ATOM 828 C C . PHE A 1 102 ? 4.801 3.702 -5.318 1.00 93.69 102 PHE A C 1
ATOM 830 O O . PHE A 1 102 ? 4.590 3.288 -4.178 1.00 93.69 102 PHE A O 1
ATOM 837 N N . SER A 1 103 ? 4.269 4.846 -5.753 1.00 94.75 103 SER A N 1
ATOM 838 C CA . SER A 1 103 ? 3.179 5.498 -5.031 1.00 94.75 103 SER A CA 1
ATOM 839 C C . SER A 1 103 ? 1.914 4.650 -5.123 1.00 94.75 103 SER A C 1
ATOM 841 O O . SER A 1 103 ? 1.704 3.942 -6.111 1.00 94.75 103 SER A O 1
ATOM 843 N N . PHE A 1 104 ? 1.037 4.761 -4.125 1.00 94.50 104 PHE A N 1
ATOM 844 C CA . PHE A 1 104 ? -0.237 4.045 -4.122 1.00 94.50 104 PHE A CA 1
ATOM 845 C C . PHE A 1 104 ? -1.032 4.276 -5.417 1.00 94.50 104 PHE A C 1
ATOM 847 O O . PHE A 1 104 ? -1.486 3.322 -6.045 1.00 94.50 104 PHE A O 1
ATOM 854 N N . ARG A 1 105 ? -1.137 5.536 -5.862 1.00 93.69 105 ARG A N 1
ATOM 855 C CA . ARG A 1 105 ? -1.870 5.896 -7.085 1.00 93.69 105 ARG A CA 1
ATOM 856 C C . ARG A 1 105 ? -1.285 5.213 -8.319 1.00 93.69 105 ARG A C 1
ATOM 858 O O . ARG A 1 105 ? -2.043 4.681 -9.122 1.00 93.69 105 ARG A O 1
ATOM 865 N N . THR A 1 106 ? 0.042 5.196 -8.460 1.00 92.94 106 THR A N 1
ATOM 866 C CA . THR A 1 106 ? 0.712 4.536 -9.590 1.00 92.94 106 THR A CA 1
ATOM 867 C C . THR A 1 106 ? 0.543 3.022 -9.545 1.00 92.94 106 THR A C 1
ATOM 869 O O . THR A 1 106 ? 0.264 2.432 -10.584 1.00 92.94 106 THR A O 1
ATOM 872 N N . CYS A 1 107 ? 0.658 2.396 -8.370 1.00 92.81 107 CYS A N 1
ATOM 873 C CA . CYS A 1 107 ? 0.463 0.952 -8.237 1.00 92.81 107 CYS A CA 1
ATOM 874 C C . CYS A 1 107 ? -0.973 0.538 -8.587 1.00 92.81 107 CYS A C 1
ATOM 876 O O . CYS A 1 107 ? -1.161 -0.405 -9.341 1.00 92.81 107 CYS A O 1
ATOM 878 N N . VAL A 1 108 ? -1.989 1.263 -8.109 1.00 91.75 108 VAL A N 1
ATOM 879 C CA . VAL A 1 108 ? -3.394 0.938 -8.421 1.00 91.75 108 VAL A CA 1
ATOM 880 C C . VAL A 1 108 ? -3.738 1.219 -9.886 1.00 91.75 108 VAL A C 1
ATOM 882 O O . VAL A 1 108 ? -4.444 0.433 -10.513 1.00 91.75 108 VAL A O 1
ATOM 885 N N . ALA A 1 109 ? -3.213 2.309 -10.451 1.00 89.44 109 ALA A N 1
ATOM 886 C CA . ALA A 1 109 ? -3.422 2.637 -11.859 1.00 89.44 109 ALA A CA 1
ATOM 887 C C . ALA A 1 109 ? -2.757 1.625 -12.807 1.00 89.44 109 ALA A C 1
ATOM 889 O O . ALA A 1 109 ? -3.300 1.366 -13.879 1.00 89.44 109 ALA A O 1
ATOM 890 N N . ALA A 1 110 ? -1.614 1.045 -12.419 1.00 89.25 110 ALA A N 1
ATOM 891 C CA . ALA A 1 110 ? -0.944 -0.002 -13.192 1.00 89.25 110 ALA A CA 1
ATOM 892 C C . ALA A 1 110 ? -1.811 -1.266 -13.332 1.00 89.25 110 ALA A C 1
ATOM 894 O O . ALA A 1 110 ? -1.817 -1.880 -14.393 1.00 89.25 110 ALA A O 1
ATOM 895 N N . GLU A 1 111 ? -2.613 -1.580 -12.311 1.00 86.94 111 GLU A N 1
ATOM 896 C CA . GLU A 1 111 ? -3.579 -2.688 -12.322 1.00 86.94 111 GLU A CA 1
ATOM 897 C C . GLU A 1 111 ? -4.910 -2.333 -13.017 1.00 86.94 111 GLU A C 1
ATOM 899 O O . GLU A 1 111 ? -5.819 -3.156 -13.097 1.00 86.94 111 GLU A O 1
ATOM 904 N N . GLY A 1 112 ? -5.063 -1.101 -13.518 1.00 86.50 112 GLY A N 1
ATOM 905 C CA . GLY A 1 112 ? -6.289 -0.643 -14.181 1.00 86.50 112 GLY A CA 1
ATOM 906 C C . GLY A 1 112 ? -7.462 -0.357 -13.234 1.00 86.50 112 GLY A C 1
ATOM 907 O O . GLY A 1 112 ? -8.600 -0.231 -13.690 1.00 86.50 112 GLY A O 1
ATOM 908 N N . CYS A 1 113 ? -7.201 -0.234 -11.932 1.00 85.62 113 CYS A N 1
ATOM 909 C CA . CYS A 1 113 ? -8.212 0.004 -10.905 1.00 85.62 113 CYS A CA 1
ATOM 910 C C . CYS A 1 113 ? -8.382 1.502 -10.582 1.00 85.62 113 CYS A C 1
ATOM 912 O O . CYS A 1 113 ? -7.468 2.311 -10.750 1.00 85.62 113 CYS A O 1
ATOM 914 N N . ASP A 1 114 ? -9.557 1.880 -10.065 1.00 88.31 114 ASP A N 1
ATOM 915 C CA . ASP A 1 114 ? -9.810 3.234 -9.556 1.00 88.31 114 ASP A CA 1
ATOM 916 C C . ASP A 1 114 ? -9.303 3.370 -8.110 1.00 88.31 114 ASP A C 1
ATOM 918 O O . ASP A 1 114 ? -9.819 2.758 -7.169 1.00 88.31 114 ASP A O 1
ATOM 922 N N . TRP A 1 115 ? -8.282 4.207 -7.925 1.00 88.31 115 TRP A N 1
ATOM 923 C CA . TRP A 1 115 ? -7.658 4.466 -6.628 1.00 88.31 115 TRP A CA 1
ATOM 924 C C . TRP A 1 115 ? -8.603 5.144 -5.630 1.00 88.31 115 TRP A C 1
ATOM 926 O O . TRP A 1 115 ? -8.435 4.957 -4.421 1.00 88.31 115 TRP A O 1
ATOM 936 N N . LEU A 1 116 ? -9.600 5.907 -6.097 1.00 88.94 116 LEU A N 1
ATOM 937 C CA . LEU A 1 116 ? -10.567 6.560 -5.218 1.00 88.94 116 LEU A CA 1
ATOM 938 C C . LEU A 1 116 ? -11.518 5.520 -4.616 1.00 88.94 116 LEU A C 1
ATOM 940 O O . LEU A 1 116 ? -11.690 5.465 -3.398 1.00 88.94 116 LEU A O 1
ATOM 944 N N . GLN A 1 117 ? -12.048 4.628 -5.458 1.00 86.75 117 GLN A N 1
ATOM 945 C CA . GLN A 1 117 ? -12.886 3.510 -5.018 1.00 86.75 117 GLN A CA 1
ATOM 946 C C . GLN A 1 117 ? -12.136 2.593 -4.052 1.00 86.75 117 GLN A C 1
ATOM 948 O O . GLN A 1 117 ? -12.686 2.206 -3.021 1.00 86.75 117 GLN A O 1
ATOM 953 N N . PHE A 1 118 ? -10.859 2.308 -4.321 1.00 88.38 118 PHE A N 1
ATOM 954 C CA . PHE A 1 118 ? -10.034 1.511 -3.414 1.00 88.38 118 PHE A CA 1
ATOM 955 C C . PHE A 1 118 ? -9.931 2.149 -2.018 1.00 88.38 118 PHE A C 1
ATOM 957 O O . PHE A 1 118 ? -10.090 1.462 -1.007 1.00 88.38 118 PHE A O 1
ATOM 964 N N . ARG A 1 119 ? -9.710 3.471 -1.934 1.00 91.50 119 ARG A N 1
ATOM 965 C CA . ARG A 1 119 ? -9.663 4.199 -0.650 1.00 91.50 119 ARG A CA 1
ATOM 966 C C . ARG A 1 119 ? -10.987 4.104 0.112 1.00 91.50 119 ARG A C 1
ATOM 968 O O . ARG A 1 119 ? -10.967 3.889 1.324 1.00 91.50 119 ARG A O 1
ATOM 975 N N . GLU A 1 120 ? -12.119 4.225 -0.580 1.00 89.81 120 GLU A N 1
ATOM 976 C CA . GLU A 1 120 ? -13.446 4.055 0.029 1.00 89.81 120 GLU A CA 1
ATOM 977 C C . GLU A 1 120 ? -13.630 2.662 0.628 1.00 89.81 120 GLU A C 1
ATOM 979 O O . GLU A 1 120 ? -14.092 2.522 1.763 1.00 89.81 120 GLU A O 1
ATOM 984 N N . GLU A 1 121 ? -13.241 1.623 -0.105 1.00 86.19 121 GLU A N 1
ATOM 985 C CA . GLU A 1 121 ? -13.370 0.251 0.372 1.00 86.19 121 GLU A CA 1
ATOM 986 C C . GLU A 1 121 ? -12.470 -0.055 1.566 1.00 86.19 121 GLU A C 1
ATOM 988 O O . GLU A 1 121 ? -12.918 -0.691 2.522 1.00 86.19 121 GLU A O 1
ATOM 993 N N . VAL A 1 122 ? -11.230 0.437 1.553 1.00 88.06 122 VAL A N 1
ATOM 994 C CA . VAL A 1 122 ? -10.305 0.312 2.687 1.00 88.06 122 VAL A CA 1
ATOM 995 C C . VAL A 1 122 ? -10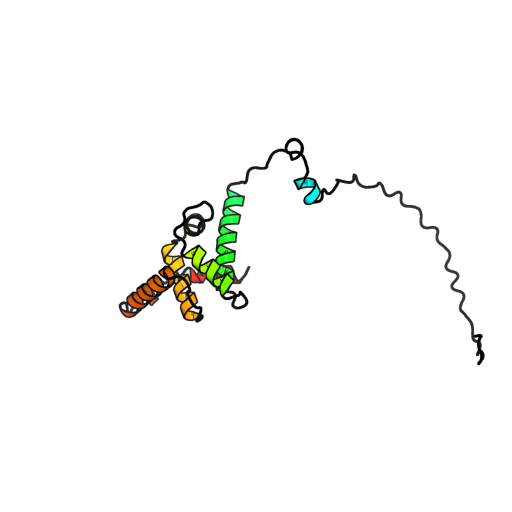.911 0.925 3.944 1.00 88.06 122 VAL A C 1
ATOM 997 O O . VAL A 1 122 ? -10.876 0.327 5.017 1.00 88.06 122 VAL A O 1
ATOM 1000 N N . VAL A 1 123 ? -11.512 2.102 3.820 1.00 89.62 123 VAL A N 1
ATOM 1001 C CA . VAL A 1 123 ? -12.065 2.834 4.958 1.00 89.62 123 VAL A CA 1
ATOM 1002 C C . VAL A 1 123 ? -13.320 2.158 5.519 1.00 89.62 123 VAL A C 1
ATOM 1004 O O . VAL A 1 123 ? -13.461 2.038 6.738 1.00 89.62 123 VAL A O 1
ATOM 1007 N N . LEU A 1 124 ? -14.170 1.602 4.654 1.00 87.06 124 LEU A N 1
ATOM 1008 C CA . LEU A 1 124 ? -15.296 0.752 5.058 1.00 87.06 124 LEU A CA 1
ATOM 1009 C C . LEU A 1 124 ? -14.836 -0.558 5.714 1.00 87.06 124 LEU A C 1
ATOM 1011 O O . LEU A 1 124 ? -15.432 -1.020 6.688 1.00 87.06 124 LEU A O 1
ATOM 1015 N N . LEU A 1 125 ? -13.767 -1.167 5.202 1.00 84.75 125 LEU A N 1
ATOM 1016 C CA . LEU A 1 125 ? -13.170 -2.365 5.784 1.00 84.75 125 LEU A CA 1
ATOM 1017 C C . LEU A 1 125 ? -12.611 -2.081 7.186 1.00 84.75 125 LEU A C 1
ATOM 1019 O O . LEU A 1 125 ? -12.805 -2.888 8.099 1.00 84.75 125 LEU A O 1
ATOM 1023 N N . CYS A 1 126 ? -11.938 -0.943 7.366 1.00 85.00 126 CYS A N 1
ATOM 1024 C CA . CYS A 1 126 ? -11.437 -0.490 8.659 1.00 85.00 126 CYS A CA 1
ATOM 1025 C C . CYS A 1 126 ? -12.573 -0.279 9.664 1.00 85.00 126 CYS A C 1
ATOM 1027 O O . CYS A 1 126 ? -12.472 -0.781 10.784 1.00 85.00 126 CYS A O 1
ATOM 1029 N N . GLU A 1 127 ? -13.657 0.388 9.260 1.00 86.12 127 GLU A N 1
ATOM 1030 C CA . GLU A 1 127 ? -14.847 0.598 10.094 1.00 86.12 127 GLU A CA 1
ATOM 1031 C C . GLU A 1 127 ? -15.468 -0.735 10.528 1.00 86.12 127 GLU A C 1
ATOM 1033 O O . GLU A 1 127 ? -15.612 -0.986 11.727 1.00 86.12 127 GLU A O 1
ATOM 1038 N N . ARG A 1 128 ? -15.700 -1.649 9.578 1.00 84.50 128 ARG A N 1
ATOM 1039 C CA . ARG A 1 128 ? -16.274 -2.976 9.848 1.00 84.50 128 ARG A CA 1
ATOM 1040 C C . ARG A 1 128 ? -15.444 -3.801 10.833 1.00 84.50 128 ARG A C 1
ATOM 1042 O O . ARG A 1 128 ? -15.998 -4.576 11.609 1.00 84.50 128 ARG A O 1
ATOM 1049 N N . ASN A 1 129 ? -14.122 -3.664 10.784 1.00 83.00 129 ASN A N 1
ATOM 1050 C CA . ASN A 1 129 ? -13.192 -4.399 11.641 1.00 83.00 129 ASN A CA 1
ATOM 1051 C C . ASN A 1 129 ? -12.838 -3.643 12.939 1.00 83.00 129 ASN A C 1
ATOM 1053 O O . ASN A 1 129 ? -12.011 -4.130 13.712 1.00 83.00 129 ASN A O 1
ATOM 1057 N N . GLY A 1 130 ? -13.421 -2.461 13.183 1.00 82.19 130 GLY A N 1
ATOM 1058 C CA . GLY A 1 130 ? -13.131 -1.633 14.358 1.00 82.19 130 GLY A CA 1
ATOM 1059 C C . GLY A 1 130 ? -11.682 -1.134 14.418 1.00 82.19 130 GLY A C 1
ATOM 1060 O O . GLY A 1 130 ? -11.133 -0.944 15.504 1.00 82.19 130 GLY A O 1
ATOM 1061 N N . MET A 1 131 ? -11.028 -0.974 13.265 1.00 81.00 131 MET A N 1
ATOM 1062 C CA . MET A 1 131 ? -9.639 -0.529 13.189 1.00 81.00 131 MET A CA 1
ATOM 1063 C C . MET A 1 131 ? -9.560 1.000 13.245 1.00 81.00 131 MET A C 1
ATOM 1065 O O . MET A 1 131 ? -10.248 1.671 12.473 1.00 81.00 131 MET A O 1
ATOM 1069 N N . PRO A 1 132 ? -8.713 1.579 14.115 1.00 79.12 132 PRO A N 1
ATOM 1070 C CA . PRO A 1 132 ? -8.561 3.023 14.176 1.00 79.12 132 PRO A CA 1
ATOM 1071 C C . PRO A 1 132 ? -7.853 3.531 12.918 1.00 79.12 132 PRO A C 1
ATOM 1073 O O . PRO A 1 132 ? -6.753 3.091 12.595 1.00 79.12 132 PRO A O 1
A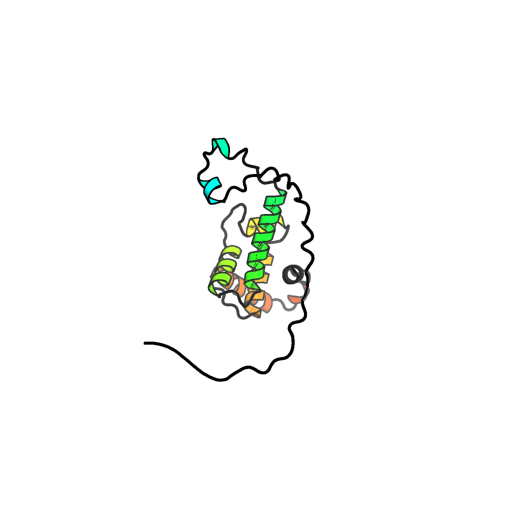TOM 1076 N N . LEU A 1 133 ? -8.467 4.500 12.242 1.00 82.88 133 LEU A N 1
ATOM 1077 C CA . LEU A 1 133 ? -7.809 5.298 11.213 1.00 82.88 133 LEU A CA 1
ATOM 1078 C C . LEU A 1 133 ? -7.033 6.407 11.925 1.00 82.88 133 LEU A C 1
ATOM 1080 O O . LEU A 1 133 ? -7.640 7.269 12.556 1.00 82.88 133 LEU A O 1
ATOM 1084 N N . GLY A 1 134 ? -5.705 6.392 11.900 1.00 80.81 134 GLY A N 1
ATOM 1085 C CA . GLY A 1 134 ? -4.876 7.482 12.433 1.00 80.81 134 GLY A CA 1
ATOM 1086 C C . GLY A 1 134 ? -4.793 8.692 11.501 1.00 80.81 134 GLY A C 1
ATOM 1087 O O . GLY A 1 134 ? -4.505 9.792 11.963 1.00 80.81 134 GLY A O 1
ATOM 1088 N N . ASN A 1 135 ? -5.109 8.498 10.220 1.00 85.81 135 ASN A N 1
ATOM 1089 C CA . ASN A 1 135 ? -4.984 9.500 9.171 1.00 85.81 135 ASN A CA 1
ATOM 1090 C C . ASN A 1 135 ? -6.250 10.372 9.070 1.00 85.81 135 ASN A C 1
ATOM 1092 O O . ASN A 1 135 ? -7.365 9.849 9.017 1.00 85.81 135 ASN A O 1
ATOM 1096 N N . GLU A 1 136 ? -6.086 11.696 9.035 1.00 87.75 136 GLU A N 1
ATOM 1097 C CA . GLU A 1 136 ? -7.202 12.647 8.947 1.00 87.75 136 GLU A CA 1
ATOM 1098 C C . GLU A 1 136 ? -7.941 12.560 7.606 1.00 87.75 136 GLU A C 1
ATOM 1100 O O . GLU A 1 136 ? -9.171 12.568 7.592 1.00 87.75 136 GLU A O 1
ATOM 1105 N N . ALA A 1 137 ? -7.220 12.378 6.495 1.00 86.94 137 ALA A N 1
ATOM 1106 C CA . ALA A 1 137 ? -7.830 12.209 5.178 1.00 86.94 137 ALA A CA 1
ATOM 1107 C C . ALA A 1 137 ? -8.687 10.937 5.123 1.00 86.94 137 ALA A C 1
ATOM 1109 O O . ALA A 1 137 ? -9.802 10.961 4.603 1.00 86.94 137 ALA A O 1
ATOM 1110 N N . ALA A 1 138 ? -8.214 9.847 5.735 1.00 86.88 138 ALA A N 1
ATOM 1111 C CA . ALA A 1 138 ? -8.977 8.604 5.833 1.00 86.88 138 ALA A CA 1
ATOM 1112 C C . ALA A 1 138 ? -10.252 8.765 6.679 1.00 86.88 138 ALA A C 1
ATOM 1114 O O . ALA A 1 138 ? -11.297 8.225 6.323 1.00 86.88 138 ALA A O 1
ATOM 1115 N N . ARG A 1 139 ? -10.193 9.530 7.779 1.00 87.94 139 ARG A N 1
ATOM 1116 C CA . ARG A 1 139 ? -11.373 9.841 8.610 1.00 87.94 139 ARG A CA 1
ATOM 1117 C C . ARG A 1 139 ? -12.378 10.723 7.876 1.00 87.94 139 ARG A C 1
ATOM 1119 O O . ARG A 1 139 ? -13.559 10.408 7.879 1.00 87.94 139 ARG A O 1
ATOM 1126 N N . SER A 1 140 ? -11.906 11.781 7.220 1.00 90.81 140 SER A N 1
ATOM 1127 C CA . SER A 1 140 ? -12.748 12.676 6.420 1.00 90.81 140 SER A CA 1
ATOM 1128 C C . SER A 1 140 ? -13.480 11.907 5.318 1.00 90.81 140 SER A C 1
ATOM 1130 O O . SER A 1 140 ? -14.693 12.038 5.151 1.00 90.81 140 SER A O 1
ATOM 1132 N N . LEU A 1 141 ? -12.759 11.014 4.631 1.00 88.50 141 LEU A N 1
ATOM 1133 C CA . LEU A 1 141 ? -13.340 10.144 3.616 1.00 88.50 141 LEU A CA 1
ATOM 1134 C C . LEU A 1 141 ? -14.350 9.155 4.219 1.00 88.50 141 LEU A C 1
ATOM 1136 O O . LEU A 1 141 ? -15.404 8.942 3.625 1.00 88.50 141 LEU A O 1
ATOM 1140 N N . LEU A 1 142 ? -14.088 8.597 5.410 1.00 86.56 142 LEU A N 1
ATOM 1141 C CA . LEU A 1 142 ? -15.064 7.756 6.118 1.00 86.56 142 LEU A CA 1
ATOM 1142 C C . LEU A 1 142 ? -16.359 8.520 6.389 1.00 86.56 142 LEU A C 1
ATOM 1144 O O . LEU A 1 142 ? -17.440 8.014 6.100 1.00 86.56 142 LEU A O 1
ATOM 1148 N N . ASP A 1 143 ? -16.252 9.732 6.927 1.00 88.44 143 ASP A N 1
ATOM 1149 C CA . ASP A 1 143 ? -17.407 10.553 7.278 1.00 88.44 143 ASP A CA 1
ATOM 1150 C C . ASP A 1 143 ? -18.230 10.921 6.039 1.00 88.44 143 ASP A C 1
ATOM 1152 O O . ASP A 1 143 ? -19.462 10.835 6.071 1.00 88.44 143 ASP A O 1
ATOM 1156 N N . GLN A 1 144 ? -17.563 11.250 4.929 1.00 88.88 144 GLN A N 1
ATOM 1157 C CA . GLN A 1 144 ? -18.217 11.502 3.647 1.00 88.88 144 GLN A CA 1
ATOM 1158 C C . GLN A 1 144 ? -18.952 10.253 3.139 1.00 88.88 144 GLN A C 1
ATOM 1160 O O . GLN A 1 144 ? -20.158 10.309 2.900 1.00 88.88 144 GLN A O 1
ATOM 1165 N N . VAL A 1 145 ? -18.273 9.104 3.067 1.00 86.50 145 VAL A N 1
ATOM 1166 C CA . VAL A 1 145 ? -18.867 7.841 2.592 1.00 86.50 145 VAL A CA 1
ATOM 1167 C C . VAL A 1 145 ? -20.048 7.413 3.471 1.00 86.50 145 VAL A C 1
ATOM 1169 O O . VAL A 1 145 ? -21.076 6.956 2.966 1.00 86.50 145 VAL A O 1
ATOM 1172 N N . LEU A 1 146 ? -19.940 7.569 4.793 1.00 85.94 146 LEU A N 1
ATOM 1173 C CA . LEU A 1 146 ? -21.030 7.263 5.719 1.00 85.94 146 LEU A CA 1
ATOM 1174 C C . LEU A 1 146 ? -22.197 8.250 5.593 1.00 85.94 146 LEU A C 1
ATOM 1176 O O . LEU A 1 146 ? -23.346 7.835 5.761 1.00 85.94 146 LEU A O 1
ATOM 1180 N N . SER A 1 147 ? -21.933 9.528 5.314 1.00 86.44 147 SER A N 1
ATOM 1181 C CA . SER A 1 147 ? -22.973 10.519 5.018 1.00 86.44 147 SER A CA 1
ATOM 1182 C C . SER A 1 147 ? -23.725 10.149 3.740 1.00 86.44 147 SER A C 1
ATOM 1184 O O . SER A 1 147 ? -24.955 10.066 3.757 1.00 86.44 147 SER A O 1
ATOM 1186 N N . ASP A 1 148 ? -23.000 9.826 2.670 1.00 84.62 148 ASP A N 1
ATOM 1187 C CA . ASP A 1 148 ? -23.575 9.436 1.380 1.00 84.62 148 ASP A CA 1
ATOM 1188 C C . ASP A 1 148 ? -24.413 8.157 1.507 1.00 84.62 148 ASP A C 1
ATOM 1190 O O . ASP A 1 148 ? -25.535 8.075 1.000 1.00 84.62 148 ASP A O 1
ATO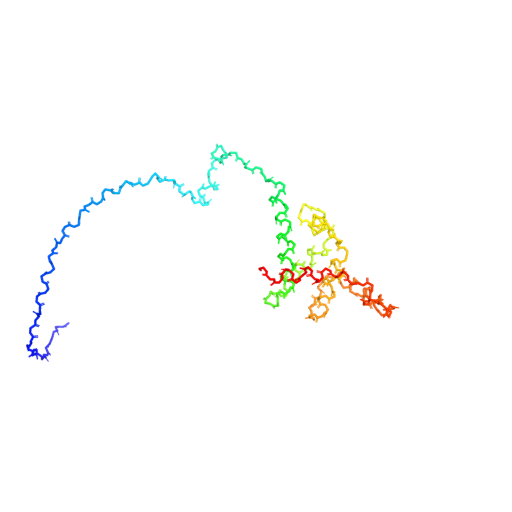M 1194 N N . ARG A 1 149 ? -23.928 7.178 2.283 1.00 77.44 149 ARG A N 1
ATOM 1195 C CA . ARG A 1 149 ? -24.662 5.943 2.591 1.00 77.44 149 ARG A CA 1
ATOM 1196 C C . ARG A 1 149 ? -25.958 6.193 3.365 1.00 77.44 149 ARG A C 1
ATOM 1198 O O . ARG A 1 149 ? -26.923 5.461 3.175 1.00 77.44 149 ARG A O 1
ATOM 1205 N N . ARG A 1 150 ? -26.007 7.197 4.248 1.00 76.88 150 ARG A N 1
ATOM 1206 C CA . ARG A 1 150 ? -27.244 7.557 4.973 1.00 76.88 150 ARG A CA 1
ATOM 1207 C C . ARG A 1 150 ? -28.266 8.242 4.070 1.00 76.88 150 ARG A C 1
ATOM 1209 O O . ARG A 1 150 ? -29.460 8.115 4.322 1.00 76.88 150 ARG A O 1
ATOM 1216 N N . GLN A 1 151 ? -27.805 8.981 3.065 1.00 76.19 151 GLN A N 1
ATOM 1217 C CA . GLN A 1 151 ? -28.668 9.726 2.147 1.00 76.19 151 GLN A CA 1
ATOM 1218 C C . GLN A 1 151 ? -29.206 8.859 0.998 1.00 76.19 151 GLN A C 1
ATOM 1220 O O . GLN A 1 151 ? -30.243 9.192 0.428 1.00 76.19 151 GLN A O 1
ATOM 1225 N N . ASN A 1 152 ? -28.547 7.742 0.678 1.00 72.62 152 ASN A N 1
ATOM 1226 C CA . ASN A 1 152 ? -28.915 6.867 -0.432 1.00 72.62 152 ASN A CA 1
ATOM 1227 C C . ASN A 1 152 ? -29.468 5.507 0.049 1.00 72.62 152 ASN A C 1
ATOM 1229 O O . ASN A 1 152 ? -28.720 4.648 0.515 1.00 72.62 152 ASN A O 1
ATOM 1233 N N . THR A 1 153 ? -30.781 5.286 -0.097 1.00 59.25 153 THR A N 1
ATOM 1234 C CA . THR A 1 153 ? -31.461 4.034 0.300 1.00 59.25 153 THR A CA 1
ATOM 1235 C C . THR A 1 153 ? -31.132 2.836 -0.596 1.00 59.25 153 THR A C 1
ATOM 1237 O O . THR A 1 153 ? -31.278 1.702 -0.146 1.00 59.25 153 THR A O 1
ATOM 1240 N N . ASP A 1 154 ? -30.625 3.079 -1.810 1.00 60.38 154 ASP A N 1
ATOM 1241 C CA . ASP A 1 154 ? -30.274 2.055 -2.808 1.00 60.38 154 ASP A CA 1
ATOM 1242 C C . ASP A 1 154 ? -28.752 1.843 -2.927 1.00 60.38 154 ASP A C 1
ATOM 1244 O O . ASP A 1 154 ? -28.268 1.171 -3.836 1.00 60.38 154 ASP A O 1
ATOM 1248 N N . TRP A 1 155 ? -27.968 2.379 -1.983 1.00 60.12 155 TRP A N 1
ATOM 1249 C CA . TRP A 1 155 ? -26.497 2.368 -2.010 1.00 60.12 155 TRP A CA 1
ATOM 1250 C C . TRP A 1 155 ? -25.879 0.967 -2.172 1.00 60.12 155 TRP A C 1
ATOM 1252 O O . TRP A 1 155 ? -24.814 0.821 -2.767 1.00 60.12 155 TRP A O 1
ATOM 1262 N N . ILE A 1 156 ? -26.562 -0.070 -1.675 1.00 56.03 156 ILE A N 1
ATOM 1263 C CA . ILE A 1 156 ? -26.123 -1.470 -1.784 1.00 56.03 156 ILE A CA 1
ATOM 1264 C C . ILE A 1 156 ? -26.286 -2.004 -3.219 1.00 56.03 156 ILE A C 1
ATOM 1266 O O . ILE A 1 156 ? -25.457 -2.795 -3.655 1.00 56.03 156 ILE A O 1
ATOM 1270 N N . ALA A 1 157 ? -27.303 -1.557 -3.964 1.00 52.66 157 ALA A N 1
ATOM 1271 C CA . ALA A 1 157 ? -27.578 -2.024 -5.326 1.00 52.66 157 ALA A CA 1
ATOM 1272 C C . ALA A 1 157 ? -26.659 -1.371 -6.376 1.00 52.66 157 ALA A C 1
ATOM 1274 O O . ALA A 1 157 ? -26.359 -1.980 -7.397 1.00 52.66 157 ALA A O 1
ATOM 1275 N N . SER A 1 158 ? -26.162 -0.155 -6.123 1.00 54.81 158 SER A N 1
ATOM 1276 C CA . SER A 1 158 ? -25.287 0.554 -7.072 1.00 54.81 158 SER A CA 1
ATOM 1277 C C . SER A 1 158 ? -23.814 0.121 -7.029 1.00 54.81 158 SER A C 1
ATOM 1279 O O . SER A 1 158 ? -23.069 0.453 -7.947 1.00 54.81 158 SER A O 1
ATOM 1281 N N . LYS A 1 159 ? -23.372 -0.602 -5.989 1.00 55.47 159 LYS A N 1
ATOM 1282 C CA . LYS A 1 159 ? -21.972 -1.048 -5.810 1.00 55.47 159 LYS A CA 1
ATOM 1283 C C . LYS A 1 159 ? -21.773 -2.556 -6.044 1.00 55.47 159 LYS A C 1
ATOM 1285 O O . LYS A 1 159 ? -20.935 -3.179 -5.399 1.00 55.47 159 LYS A O 1
ATOM 1290 N N . GLU A 1 160 ? -22.513 -3.158 -6.979 1.00 46.88 160 GLU A N 1
ATOM 1291 C CA . GLU A 1 160 ? -22.405 -4.599 -7.299 1.00 46.88 160 GLU A CA 1
ATOM 1292 C C . GLU A 1 160 ? -21.053 -5.044 -7.903 1.00 46.88 160 GLU A C 1
ATOM 1294 O O . GLU A 1 160 ? -20.805 -6.241 -8.023 1.00 46.88 160 GLU A O 1
ATOM 1299 N N . TYR A 1 161 ? -20.124 -4.126 -8.179 1.00 47.66 161 TYR A N 1
ATOM 1300 C CA . TYR A 1 161 ? -18.727 -4.447 -8.488 1.00 47.66 161 TYR A CA 1
ATOM 1301 C C . TYR A 1 161 ? -17.825 -3.925 -7.373 1.00 47.66 161 TYR A C 1
ATOM 1303 O O . TYR A 1 161 ? -17.271 -2.835 -7.455 1.00 47.66 161 TYR A O 1
ATOM 1311 N N . SER A 1 162 ? -17.737 -4.687 -6.284 1.00 51.97 162 SER A N 1
ATOM 1312 C CA . SER A 1 162 ? -16.842 -4.360 -5.178 1.00 51.97 162 SER A CA 1
ATOM 1313 C C . SER A 1 162 ? -15.451 -4.929 -5.443 1.00 51.97 162 SER A C 1
ATOM 1315 O O . SER A 1 162 ? -15.311 -6.136 -5.656 1.00 51.97 162 SER A O 1
ATOM 1317 N N . VAL A 1 163 ? -14.426 -4.083 -5.332 1.00 49.94 163 VAL A N 1
ATOM 1318 C CA . VAL A 1 163 ? -13.010 -4.477 -5.245 1.00 49.94 163 VAL A CA 1
ATOM 1319 C C . VAL A 1 163 ? -12.799 -5.424 -4.042 1.00 49.94 163 VAL A C 1
ATOM 1321 O O . VAL A 1 163 ? -11.864 -6.218 -4.025 1.00 49.94 163 VAL A O 1
ATOM 1324 N N . ALA A 1 164 ? -13.745 -5.502 -3.094 1.00 46.06 164 ALA A N 1
ATOM 1325 C CA . ALA A 1 164 ? -13.791 -6.507 -2.033 1.00 46.06 164 ALA A CA 1
ATOM 1326 C C . ALA A 1 164 ? -13.897 -7.958 -2.544 1.00 46.06 164 ALA A C 1
ATOM 1328 O O . ALA A 1 164 ? -13.541 -8.878 -1.800 1.00 46.06 164 ALA A O 1
ATOM 1329 N N . ASN A 1 165 ? -14.368 -8.188 -3.778 1.00 45.34 165 ASN A N 1
ATOM 1330 C CA . ASN A 1 165 ? -14.254 -9.501 -4.422 1.00 45.34 165 ASN A CA 1
ATOM 1331 C C . ASN A 1 165 ? -12.810 -9.797 -4.861 1.00 45.34 165 ASN A C 1
ATOM 1333 O O . ASN A 1 165 ? -12.384 -10.940 -4.717 1.00 45.34 165 ASN A O 1
ATOM 1337 N N . ASP A 1 166 ? -12.029 -8.792 -5.256 1.00 50.41 166 ASP A N 1
ATOM 1338 C CA . ASP A 1 166 ? -10.594 -8.949 -5.537 1.00 50.41 166 ASP A CA 1
ATOM 1339 C C . ASP A 1 166 ? -9.761 -9.021 -4.247 1.00 50.41 166 ASP A C 1
ATOM 1341 O O . ASP A 1 166 ? -8.813 -9.795 -4.154 1.00 50.41 166 ASP A O 1
ATOM 1345 N N . PHE A 1 167 ? -10.188 -8.374 -3.156 1.00 48.50 167 PHE A N 1
ATOM 1346 C CA . PHE A 1 167 ? -9.594 -8.619 -1.832 1.00 48.50 167 PHE A CA 1
ATOM 1347 C C . PHE A 1 167 ? -9.782 -10.051 -1.320 1.00 48.50 167 PHE A C 1
ATOM 1349 O O . PHE A 1 167 ? -9.024 -10.488 -0.450 1.00 48.50 167 PHE A O 1
ATOM 1356 N N . ARG A 1 168 ? -10.758 -10.811 -1.840 1.00 46.81 168 ARG A N 1
ATOM 1357 C CA . ARG A 1 168 ? -10.835 -12.253 -1.562 1.00 46.81 168 ARG A CA 1
ATOM 1358 C C . ARG A 1 168 ? -9.748 -13.035 -2.293 1.00 46.81 168 ARG A C 1
ATOM 1360 O O . ARG A 1 168 ? -9.215 -13.951 -1.674 1.00 46.81 168 ARG A O 1
ATOM 1367 N N . LEU A 1 169 ? -9.363 -12.645 -3.513 1.00 44.62 169 LEU A N 1
ATOM 1368 C CA . LEU A 1 169 ? -8.189 -13.215 -4.189 1.00 44.62 169 LEU A CA 1
ATOM 1369 C C . LEU A 1 169 ? -6.916 -12.970 -3.362 1.00 44.62 169 LEU A C 1
ATOM 1371 O O . LEU A 1 169 ? -6.121 -13.886 -3.177 1.00 44.62 169 LEU A O 1
ATOM 1375 N N . PHE A 1 170 ? -6.782 -11.794 -2.737 1.00 50.31 170 PHE A N 1
ATOM 1376 C CA . PHE A 1 170 ? -5.647 -11.469 -1.856 1.00 50.31 170 PHE A CA 1
ATOM 1377 C C . PHE A 1 170 ? -5.620 -12.222 -0.511 1.00 50.31 170 PHE A C 1
ATOM 1379 O O . PHE A 1 170 ? -4.639 -12.139 0.229 1.00 50.31 170 PHE A O 1
ATOM 1386 N N . ARG A 1 171 ? -6.678 -12.962 -0.156 1.00 41.88 171 ARG A N 1
ATOM 1387 C CA . ARG A 1 171 ? -6.721 -13.782 1.068 1.00 41.88 171 ARG A CA 1
ATOM 1388 C C . ARG A 1 171 ? -6.220 -15.215 0.846 1.00 41.88 171 ARG A C 1
ATOM 1390 O O . ARG A 1 171 ? -5.902 -15.884 1.828 1.00 41.88 171 ARG A O 1
ATOM 1397 N N . GLU A 1 172 ? -6.178 -15.688 -0.398 1.00 40.62 172 GLU A N 1
ATOM 1398 C CA . GLU A 1 172 ? -5.908 -17.094 -0.742 1.00 40.62 172 GLU A CA 1
ATOM 1399 C C . GLU A 1 172 ? -4.467 -17.364 -1.234 1.00 40.62 172 GLU A C 1
ATOM 1401 O O . GLU A 1 172 ? -4.154 -18.510 -1.553 1.00 40.62 172 GLU A O 1
ATOM 1406 N N . GLY A 1 173 ? -3.587 -16.347 -1.239 1.00 37.75 173 GLY A N 1
ATOM 1407 C CA . GLY A 1 173 ? -2.166 -16.428 -1.633 1.00 37.75 173 GLY A CA 1
ATOM 1408 C C . GLY A 1 173 ? -1.161 -16.568 -0.487 1.00 37.75 173 GLY A C 1
ATOM 1409 O O . GLY A 1 173 ? -1.203 -15.758 0.473 1.00 37.75 173 GLY A O 1
#

Foldseek 3Di:
DDDDDDDDDDDDDDDDPPPPPPPPPDDPPPPPPPPPPQDPVNQVPDDPVPNPDDDDDDPVNLLVVLLVLLLVLLVLLVDPPRDLVSVQVSLCQLPDPDDDSNGNCNSQVSVVHDSLLVLLVSLVSCVVVVRDHPDPSSVVSNVVSVVVVVVDPCVVVVPPPHCVVVSVVSVPD

pLDDT: mean 74.94, std 18.28, range [34.56, 95.5]

Sequence (173 aa):
MQLAMLLDETHEGPFPILQARIKRAYRRTVLPKVERQLSLLDLLTLPESELGPVEEWTDDEIADLRLYVLHDAARVLLDLRASAKRRQESIDWIFSDEEGPFSFRTCVAAEGCDWLQFREEVVLLCERNGMPLGNEAARSLLDQVLSDRRQNTDWIASKEYSVANDFRLFREG

Organism: Pseudomonas aeruginosa (NCBI:txid287)

Secondary structure (DSSP, 8-state):
---------------------------------------HHHHHHS-GGGS-PPPPPPHHHHHHHHHHHHHHHHHHHH-TTS-HHHHHHHHHHHH----STTSHHHHHHHTT--HHHHHHHHHHHHHHTT-----HHHHHHHHHHHHHHHH-TTHHHHT-S-GGGHHHHTT--